Protein AF-A0A0B5HLT2-F1 (afdb_monomer_lite)

Radius of gyration: 14.0 Å; chains: 1; bounding box: 45×20×33 Å

pLDDT: mean 86.7, std 12.63, range [45.28, 96.38]

Structure (mmCIF, N/CA/C/O backbone):
data_AF-A0A0B5HLT2-F1
#
_entry.id   AF-A0A0B5HLT2-F1
#
loop_
_atom_site.group_PDB
_atom_site.id
_atom_site.type_symbol
_atom_site.label_atom_id
_atom_site.label_alt_id
_atom_site.label_comp_id
_atom_site.label_asym_id
_atom_site.label_entity_id
_atom_site.label_seq_id
_atom_site.pdbx_PDB_ins_code
_atom_site.Cartn_x
_atom_site.Cartn_y
_atom_site.Cartn_z
_atom_site.occupancy
_atom_site.B_iso_or_equiv
_atom_site.auth_seq_id
_atom_site.auth_comp_id
_atom_site.auth_asym_id
_atom_site.auth_atom_id
_atom_site.pdbx_PDB_model_num
ATOM 1 N N . MET A 1 1 ? 25.965 -0.865 -25.274 1.00 45.28 1 MET A N 1
ATOM 2 C CA . MET A 1 1 ? 25.504 -1.309 -23.938 1.00 45.28 1 MET A CA 1
ATOM 3 C C . MET A 1 1 ? 24.000 -1.543 -23.999 1.00 45.28 1 MET A C 1
ATOM 5 O O . MET A 1 1 ? 23.263 -0.586 -24.205 1.00 45.28 1 MET A O 1
ATOM 9 N N . LYS A 1 2 ? 23.533 -2.798 -23.920 1.00 48.88 2 LYS A N 1
ATOM 10 C CA . LYS A 1 2 ? 22.093 -3.095 -23.862 1.00 48.88 2 LYS A CA 1
ATOM 11 C C . LYS A 1 2 ? 21.584 -2.618 -22.500 1.00 48.88 2 LYS A C 1
ATOM 13 O O . LYS A 1 2 ? 21.907 -3.225 -21.487 1.00 48.88 2 LYS A O 1
ATOM 18 N N . LYS A 1 3 ? 20.850 -1.502 -22.462 1.00 53.06 3 LYS A N 1
ATOM 19 C CA . LYS A 1 3 ? 20.106 -1.093 -21.265 1.00 53.06 3 LYS A CA 1
ATOM 20 C C . LYS A 1 3 ? 19.062 -2.180 -21.025 1.00 53.06 3 LYS A C 1
ATOM 22 O O . LYS A 1 3 ? 18.080 -2.242 -21.759 1.00 53.06 3 LYS A O 1
ATOM 27 N N . HIS A 1 4 ? 19.304 -3.081 -20.074 1.00 57.47 4 HIS A N 1
ATOM 28 C CA . HIS A 1 4 ? 18.249 -3.973 -19.613 1.00 57.47 4 HIS A CA 1
ATOM 29 C C . HIS A 1 4 ? 17.098 -3.080 -19.140 1.00 57.47 4 HIS A C 1
ATOM 31 O O . HIS A 1 4 ? 17.350 -2.175 -18.338 1.00 57.47 4 HIS A O 1
ATOM 37 N N . PRO A 1 5 ? 15.875 -3.241 -19.670 1.00 58.91 5 PRO A N 1
ATOM 38 C CA . PRO A 1 5 ? 14.750 -2.469 -19.179 1.00 58.91 5 PRO A CA 1
ATOM 39 C C . PRO A 1 5 ? 14.633 -2.762 -17.687 1.00 58.91 5 PRO A C 1
ATOM 41 O O . PRO A 1 5 ? 14.485 -3.917 -17.285 1.00 58.91 5 PRO A O 1
ATOM 44 N N . VAL A 1 6 ? 14.773 -1.723 -16.863 1.00 64.12 6 VAL A N 1
ATOM 45 C CA . VAL A 1 6 ? 14.487 -1.816 -15.434 1.00 64.12 6 VAL A CA 1
ATOM 46 C C . VAL A 1 6 ? 13.021 -2.222 -15.359 1.00 64.12 6 VAL A C 1
ATOM 48 O O . VAL A 1 6 ? 12.146 -1.445 -15.748 1.00 64.12 6 VAL A O 1
ATOM 51 N N . LYS A 1 7 ? 12.760 -3.486 -15.010 1.00 71.75 7 LYS A N 1
ATOM 52 C CA . LYS A 1 7 ? 11.401 -4.025 -14.985 1.00 71.75 7 LYS A CA 1
ATOM 53 C C . LYS A 1 7 ? 10.601 -3.182 -13.997 1.00 71.75 7 LYS A C 1
ATOM 55 O O . LYS A 1 7 ? 10.959 -3.099 -12.824 1.00 71.75 7 LYS A O 1
ATOM 60 N N . LYS A 1 8 ? 9.574 -2.495 -14.495 1.00 80.00 8 LYS A N 1
ATOM 61 C CA . LYS A 1 8 ? 8.765 -1.585 -13.685 1.00 80.00 8 LYS A CA 1
ATOM 62 C C . LYS A 1 8 ? 7.812 -2.416 -12.840 1.00 80.00 8 LYS A C 1
ATOM 64 O O . LYS A 1 8 ? 7.035 -3.197 -13.384 1.00 80.00 8 LYS A O 1
ATOM 69 N N . TRP A 1 9 ? 7.887 -2.250 -11.526 1.00 89.12 9 TRP A N 1
ATOM 70 C CA . TRP A 1 9 ? 6.848 -2.735 -10.631 1.00 89.12 9 TRP A CA 1
ATO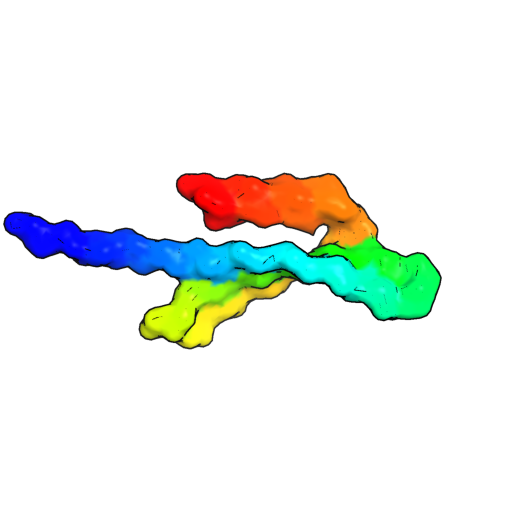M 71 C C . TRP A 1 9 ? 5.553 -1.979 -10.933 1.00 89.12 9 TRP A C 1
ATOM 73 O O . TRP A 1 9 ? 5.538 -0.750 -10.971 1.00 89.12 9 TRP A O 1
ATOM 83 N N . GLU A 1 10 ? 4.466 -2.706 -11.154 1.00 91.19 10 GLU A N 1
ATOM 84 C CA . GLU A 1 10 ? 3.129 -2.123 -11.188 1.00 91.19 10 GLU A CA 1
ATOM 85 C C . GLU A 1 10 ? 2.588 -2.100 -9.764 1.00 91.19 10 GLU A C 1
ATOM 87 O O . GLU A 1 10 ? 2.488 -3.153 -9.135 1.00 91.19 10 GLU A O 1
ATOM 92 N N . VAL A 1 11 ? 2.226 -0.925 -9.256 1.00 93.69 11 VAL A N 1
ATOM 93 C CA . VAL A 1 11 ? 1.714 -0.762 -7.892 1.00 93.69 11 VAL A CA 1
ATOM 94 C C . VAL A 1 11 ? 0.252 -0.332 -7.935 1.00 93.69 11 VAL A C 1
ATOM 96 O O . VAL A 1 11 ? -0.134 0.532 -8.716 1.00 93.69 11 VAL A O 1
ATOM 99 N N . SER A 1 12 ? -0.575 -0.925 -7.080 1.00 94.12 12 SER A N 1
ATOM 100 C CA . SER A 1 12 ? -2.007 -0.647 -6.971 1.00 94.12 12 SER A CA 1
ATOM 101 C C . SER A 1 12 ? -2.439 -0.562 -5.509 1.00 94.12 12 SER A C 1
ATOM 103 O O . SER A 1 12 ? -1.875 -1.229 -4.641 1.00 94.12 12 SER A O 1
ATOM 105 N N . ILE A 1 13 ? -3.449 0.260 -5.233 1.00 94.56 13 ILE A N 1
ATOM 106 C CA . ILE A 1 13 ? -4.104 0.367 -3.928 1.00 94.56 13 ILE A CA 1
ATOM 107 C C . ILE A 1 13 ? -5.614 0.213 -4.121 1.00 94.56 13 ILE A C 1
ATOM 109 O O . ILE A 1 13 ? -6.194 0.806 -5.027 1.00 94.56 13 ILE A O 1
ATOM 113 N N . SER A 1 14 ? -6.254 -0.602 -3.288 1.00 94.25 14 SER A N 1
ATOM 114 C CA . SER A 1 14 ? -7.692 -0.874 -3.333 1.00 94.25 14 SER A CA 1
ATOM 115 C C . SER A 1 14 ? -8.29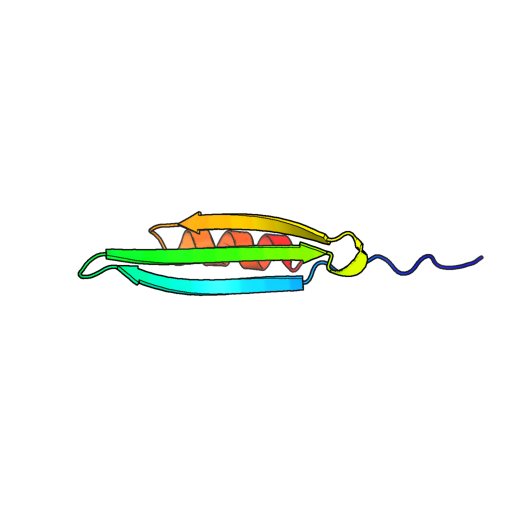4 -0.787 -1.938 1.00 94.25 14 SER A C 1
ATOM 117 O O . SER A 1 14 ? -7.697 -1.241 -0.962 1.00 94.25 14 SER A O 1
ATOM 119 N N . GLU A 1 15 ? -9.492 -0.227 -1.840 1.00 93.44 15 GLU A N 1
ATOM 120 C CA . GLU A 1 15 ? -10.259 -0.173 -0.597 1.00 93.44 15 GLU A CA 1
ATOM 121 C C . GLU A 1 15 ? -11.120 -1.439 -0.494 1.00 93.44 15 GLU A C 1
ATOM 123 O O . GLU A 1 15 ? -11.832 -1.796 -1.428 1.00 93.44 15 GLU A O 1
ATOM 128 N N . LEU A 1 16 ? -11.016 -2.143 0.630 1.00 90.56 16 LEU A N 1
ATOM 129 C CA . LEU A 1 16 ? -11.801 -3.324 0.963 1.00 90.56 16 LEU A CA 1
ATOM 130 C C . LEU A 1 16 ? -12.781 -2.932 2.071 1.00 90.56 16 LEU A C 1
ATOM 132 O O . LEU A 1 16 ? -12.362 -2.568 3.170 1.00 90.56 16 LEU A O 1
ATOM 136 N N . GLN A 1 17 ? -14.075 -2.985 1.778 1.00 84.81 17 GLN A N 1
ATOM 137 C CA . GLN A 1 17 ? -15.140 -2.770 2.755 1.00 84.81 17 GLN A CA 1
ATOM 138 C C . GLN A 1 17 ? -15.641 -4.149 3.214 1.00 84.81 17 GLN A C 1
ATOM 140 O O . GLN A 1 17 ? -16.316 -4.834 2.450 1.00 84.81 17 GLN 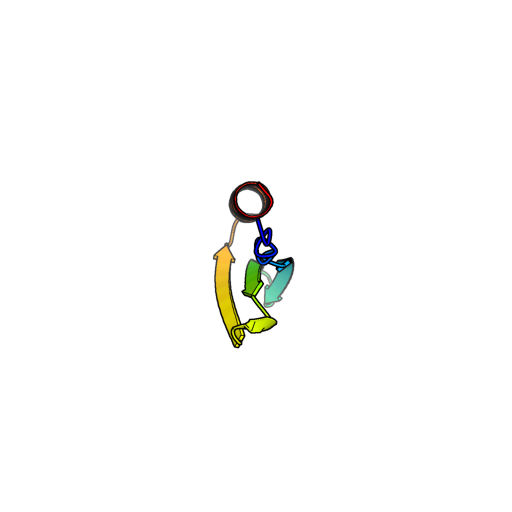A O 1
ATOM 145 N N . GLU A 1 18 ? -15.305 -4.570 4.437 1.00 76.69 18 GLU A N 1
ATOM 146 C CA . GLU A 1 18 ? -15.866 -5.778 5.067 1.00 76.69 18 GLU A CA 1
ATOM 147 C C . GLU A 1 18 ? -16.827 -5.339 6.179 1.00 76.69 18 GLU A C 1
ATOM 149 O O . GLU A 1 18 ? -16.453 -5.185 7.342 1.00 76.69 18 GLU A O 1
ATOM 154 N N . GLY A 1 19 ? -18.081 -5.073 5.806 1.00 81.94 19 GLY A N 1
ATOM 155 C CA . GLY A 1 19 ? -19.094 -4.572 6.735 1.00 81.94 19 GLY A CA 1
ATOM 156 C C . GLY A 1 19 ? -18.759 -3.170 7.261 1.00 81.94 19 GLY A C 1
ATOM 157 O O . GLY A 1 19 ? -18.685 -2.212 6.487 1.00 81.94 19 GLY A O 1
ATOM 158 N N . ILE A 1 20 ? -18.577 -3.054 8.581 1.00 76.31 20 ILE A N 1
ATOM 159 C CA . ILE A 1 20 ? -18.272 -1.789 9.278 1.00 76.31 20 ILE A CA 1
ATOM 160 C C . ILE A 1 20 ? -16.773 -1.442 9.174 1.00 76.31 20 ILE A C 1
ATOM 162 O O . ILE A 1 20 ? -16.403 -0.268 9.213 1.00 76.31 20 ILE A O 1
ATOM 166 N N . ASP A 1 21 ? -15.905 -2.440 8.993 1.00 82.62 21 ASP A N 1
ATOM 167 C CA . ASP A 1 21 ? -14.457 -2.253 8.944 1.00 82.62 21 ASP A CA 1
ATOM 168 C C . ASP A 1 21 ? -13.968 -1.930 7.527 1.00 82.62 21 ASP A C 1
ATOM 170 O O . ASP A 1 21 ? -14.223 -2.648 6.554 1.00 82.62 21 ASP A O 1
ATOM 174 N N . LYS A 1 22 ? -13.183 -0.852 7.423 1.00 89.31 22 LYS A N 1
ATOM 175 C CA . LYS A 1 22 ? -12.521 -0.442 6.184 1.00 89.31 22 LYS A CA 1
ATOM 176 C C . LYS A 1 22 ? -11.057 -0.866 6.202 1.00 89.31 22 LYS A C 1
ATOM 178 O O . LYS A 1 22 ? -10.294 -0.498 7.094 1.00 89.31 22 LYS A O 1
ATOM 183 N N . ARG A 1 23 ? -10.651 -1.633 5.195 1.00 93.44 23 ARG A N 1
ATOM 184 C CA . ARG A 1 23 ? -9.270 -2.072 4.978 1.00 93.44 23 ARG A CA 1
ATOM 185 C C . ARG A 1 23 ? -8.751 -1.533 3.650 1.00 93.44 23 ARG A C 1
ATOM 187 O O . ARG A 1 23 ? -9.506 -1.194 2.747 1.00 93.44 23 ARG A O 1
ATOM 194 N N . PHE A 1 24 ? -7.438 -1.457 3.523 1.00 94.75 24 PHE A N 1
ATOM 195 C CA . PHE A 1 24 ? -6.739 -0.941 2.354 1.00 94.75 24 PHE A CA 1
ATOM 196 C C . PHE A 1 24 ? -5.712 -1.975 1.921 1.00 94.75 24 PHE A C 1
ATOM 198 O O . PHE A 1 24 ? -4.803 -2.303 2.682 1.00 94.75 24 PHE A O 1
ATOM 205 N N . LYS A 1 25 ? -5.864 -2.505 0.713 1.00 95.88 25 LYS A N 1
ATOM 206 C CA . LYS A 1 25 ? -4.965 -3.489 0.118 1.00 95.88 25 LYS A CA 1
ATOM 207 C C . LYS A 1 25 ? -4.027 -2.786 -0.852 1.00 95.88 25 LYS A C 1
ATOM 209 O O . LYS A 1 25 ? -4.490 -2.199 -1.822 1.00 95.88 25 LYS A O 1
ATOM 214 N N . VAL A 1 26 ? -2.727 -2.867 -0.613 1.00 96.38 26 VAL A N 1
ATOM 215 C CA . VAL A 1 26 ? -1.678 -2.363 -1.505 1.00 96.38 26 VAL A CA 1
ATOM 216 C C . VAL A 1 26 ? -0.989 -3.560 -2.138 1.00 96.38 26 VAL A C 1
ATOM 218 O O . VAL A 1 26 ? -0.570 -4.469 -1.427 1.00 96.38 26 VAL A O 1
ATOM 221 N N . THR A 1 27 ? -0.904 -3.591 -3.463 1.00 95.69 27 THR A N 1
ATOM 222 C CA . THR A 1 27 ? -0.321 -4.706 -4.217 1.00 95.69 27 THR A CA 1
ATOM 223 C C . THR A 1 27 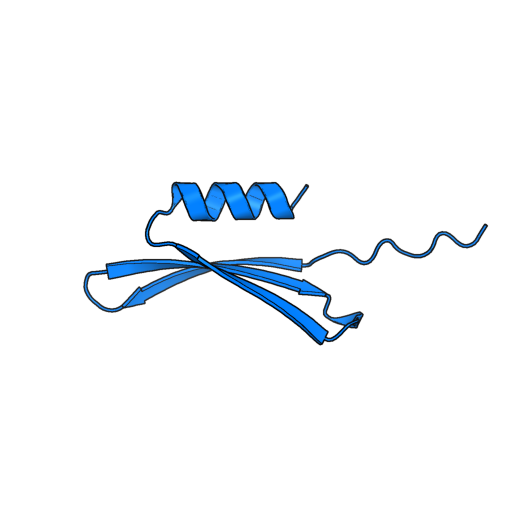? 0.698 -4.175 -5.210 1.00 95.69 27 THR A C 1
ATOM 225 O O . THR A 1 27 ? 0.346 -3.315 -6.016 1.00 95.69 27 THR A O 1
ATOM 228 N N . ARG A 1 28 ? 1.925 -4.703 -5.194 1.00 94.75 28 ARG A N 1
ATOM 229 C CA . ARG A 1 28 ? 2.903 -4.503 -6.270 1.00 94.75 28 ARG A CA 1
ATOM 230 C C . ARG A 1 28 ? 3.136 -5.804 -7.017 1.00 94.75 28 ARG A C 1
ATOM 232 O O . ARG A 1 28 ? 3.239 -6.856 -6.391 1.00 94.75 28 ARG A O 1
ATOM 239 N N . ARG A 1 29 ? 3.222 -5.751 -8.341 1.00 93.31 29 ARG A N 1
ATOM 240 C CA . ARG A 1 29 ? 3.468 -6.928 -9.177 1.00 93.31 29 ARG A CA 1
ATOM 241 C C . ARG A 1 29 ? 4.523 -6.663 -10.240 1.00 93.31 29 ARG A C 1
ATOM 243 O O . ARG A 1 29 ? 4.625 -5.562 -10.774 1.00 93.31 29 ARG A O 1
ATOM 250 N N . LEU A 1 30 ? 5.279 -7.706 -10.550 1.00 91.44 30 LEU A N 1
ATOM 251 C CA . LEU A 1 30 ? 6.112 -7.815 -11.737 1.00 91.44 30 LEU A CA 1
ATOM 252 C C . LEU A 1 30 ? 5.453 -8.849 -12.653 1.00 91.44 30 LEU A C 1
ATOM 254 O O . LEU A 1 30 ? 5.686 -10.047 -12.462 1.00 91.44 30 LEU A O 1
ATOM 258 N N . PRO A 1 31 ? 4.632 -8.421 -13.629 1.00 83.38 31 PRO A N 1
ATOM 259 C CA . PRO A 1 31 ? 3.885 -9.342 -14.489 1.00 83.38 31 PRO A CA 1
ATOM 260 C C . PRO A 1 31 ? 4.829 -10.272 -15.259 1.00 83.38 31 PRO A C 1
ATOM 262 O O . PRO A 1 31 ? 4.577 -11.464 -15.375 1.00 83.38 31 PRO A O 1
ATOM 265 N N . ASP A 1 32 ? 5.981 -9.744 -15.669 1.00 85.12 32 ASP A N 1
ATOM 266 C CA . ASP A 1 32 ? 7.019 -10.456 -16.414 1.00 85.12 32 ASP A CA 1
ATOM 267 C C . ASP A 1 32 ? 7.670 -11.609 -15.623 1.00 85.12 32 ASP A C 1
ATOM 269 O O . ASP A 1 32 ? 8.222 -12.533 -16.209 1.00 85.12 32 ASP A O 1
ATOM 273 N N . MET A 1 33 ? 7.617 -11.567 -14.286 1.00 84.94 33 MET A N 1
ATOM 274 C CA . MET A 1 33 ? 8.136 -12.631 -13.414 1.00 84.94 33 MET A CA 1
ATOM 275 C C . MET A 1 33 ? 7.030 -13.410 -12.694 1.00 84.94 33 MET A C 1
ATOM 277 O O . MET A 1 33 ? 7.338 -14.286 -11.895 1.00 84.94 33 MET A O 1
ATOM 281 N N . SER A 1 34 ? 5.752 -13.091 -12.938 1.00 86.00 34 SER A N 1
ATOM 282 C CA . SER A 1 34 ? 4.619 -13.631 -12.167 1.00 86.00 34 SER A CA 1
ATOM 283 C C . SER A 1 34 ? 4.786 -13.484 -10.642 1.00 86.00 34 SER A C 1
ATOM 285 O O . SER A 1 34 ? 4.301 -14.307 -9.870 1.00 86.00 34 SER A O 1
ATOM 287 N N . VAL A 1 35 ? 5.473 -12.425 -10.195 1.00 88.94 35 VAL A N 1
ATOM 288 C CA . VAL A 1 35 ? 5.684 -12.119 -8.771 1.00 88.94 35 VAL A CA 1
ATOM 289 C C . VAL A 1 35 ? 4.717 -11.021 -8.349 1.00 88.94 35 VAL A C 1
ATOM 291 O O . VAL A 1 35 ? 4.626 -9.987 -9.011 1.00 88.94 35 VAL A O 1
ATOM 294 N N . ALA A 1 36 ? 4.028 -11.216 -7.226 1.00 93.62 36 ALA A N 1
ATOM 295 C CA . ALA A 1 36 ? 3.182 -10.201 -6.613 1.00 93.62 36 ALA A CA 1
ATOM 296 C C . ALA A 1 36 ? 3.379 -10.168 -5.094 1.00 93.62 36 ALA A C 1
ATOM 298 O O . ALA A 1 36 ? 3.448 -11.206 -4.442 1.00 93.62 36 ALA A O 1
ATOM 299 N N . GLU A 1 37 ? 3.426 -8.965 -4.532 1.00 94.44 37 GLU A N 1
ATOM 300 C CA . GLU A 1 37 ? 3.478 -8.723 -3.095 1.00 94.44 37 GLU A CA 1
ATOM 301 C C . GLU A 1 37 ? 2.261 -7.893 -2.687 1.00 94.44 37 GLU A C 1
ATOM 303 O O . GLU A 1 37 ? 1.967 -6.864 -3.297 1.00 94.44 37 GLU A O 1
ATOM 308 N N . THR A 1 38 ? 1.539 -8.350 -1.663 1.00 95.38 38 THR A N 1
ATOM 309 C CA . THR A 1 38 ? 0.304 -7.719 -1.181 1.00 95.38 38 THR A CA 1
ATOM 310 C C . THR A 1 38 ? 0.415 -7.408 0.306 1.00 95.38 38 THR A C 1
ATOM 312 O O . THR A 1 38 ? 0.787 -8.273 1.096 1.00 95.38 38 THR A O 1
ATOM 315 N N . ARG A 1 39 ? 0.034 -6.193 0.713 1.00 95.56 39 ARG A N 1
ATOM 316 C CA . ARG A 1 39 ? -0.083 -5.787 2.122 1.00 95.56 39 ARG A CA 1
ATOM 317 C C . ARG A 1 39 ? -1.449 -5.175 2.398 1.00 95.56 39 ARG A C 1
ATOM 319 O O . ARG A 1 39 ? -1.970 -4.414 1.588 1.00 95.56 39 ARG A O 1
ATOM 326 N N . ILE A 1 40 ? -2.028 -5.503 3.551 1.00 94.44 40 ILE A N 1
ATOM 327 C CA . ILE A 1 40 ? -3.344 -5.012 3.976 1.00 94.44 40 ILE A CA 1
ATOM 328 C C . ILE A 1 40 ? -3.181 -4.148 5.224 1.00 94.44 40 ILE A C 1
ATOM 330 O O . ILE A 1 40 ? -2.490 -4.520 6.171 1.00 94.44 40 ILE A O 1
ATOM 334 N N . PHE A 1 41 ? -3.851 -3.002 5.232 1.00 93.81 41 PHE A N 1
ATOM 335 C CA . PHE A 1 41 ? -3.836 -2.030 6.316 1.00 93.81 41 PHE A CA 1
ATOM 336 C C . PHE A 1 41 ? -5.258 -1.721 6.768 1.00 93.81 41 PHE A C 1
ATOM 338 O O . PHE A 1 41 ? -6.178 -1.696 5.959 1.00 93.81 41 PHE A O 1
ATOM 345 N N . ARG A 1 42 ? -5.441 -1.433 8.058 1.00 92.44 42 ARG A N 1
ATOM 346 C CA . ARG A 1 42 ? -6.692 -0.848 8.580 1.00 92.44 42 ARG A CA 1
ATOM 347 C C . ARG A 1 42 ? -6.718 0.678 8.447 1.00 92.44 42 ARG A C 1
ATOM 349 O O . ARG A 1 42 ? -7.775 1.287 8.460 1.00 92.44 42 ARG A O 1
ATOM 356 N N . ASP A 1 43 ? -5.546 1.294 8.300 1.00 92.94 43 ASP A N 1
ATOM 357 C CA . ASP A 1 43 ? -5.386 2.744 8.236 1.00 92.94 43 ASP A CA 1
ATOM 358 C C . ASP A 1 43 ? -5.006 3.208 6.821 1.00 92.94 43 ASP A C 1
ATOM 360 O O . ASP A 1 43 ? -4.064 2.689 6.210 1.00 92.94 43 ASP A O 1
ATOM 364 N N . LYS A 1 44 ? -5.725 4.220 6.315 1.00 92.50 44 LYS A N 1
ATOM 365 C CA . LYS A 1 44 ? -5.524 4.773 4.967 1.00 92.50 44 LYS A CA 1
ATOM 366 C C . LYS A 1 44 ? -4.158 5.433 4.804 1.00 92.50 44 LYS A C 1
ATOM 368 O O . LYS A 1 44 ? -3.554 5.307 3.740 1.00 92.50 44 LYS A O 1
ATOM 373 N N . LYS A 1 45 ? -3.669 6.147 5.826 1.00 94.75 45 LYS A N 1
ATOM 374 C CA . LYS A 1 45 ? -2.388 6.866 5.747 1.00 94.75 45 LYS A CA 1
ATOM 375 C C . LYS A 1 45 ? -1.236 5.879 5.629 1.00 94.75 45 LYS A C 1
ATOM 377 O O . LYS A 1 45 ? -0.369 6.080 4.787 1.00 94.75 45 LYS A O 1
ATOM 382 N N . LYS A 1 46 ? -1.260 4.786 6.400 1.00 95.06 46 LYS A N 1
ATOM 383 C CA . LYS A 1 46 ? -0.246 3.720 6.298 1.00 95.06 46 LYS A CA 1
ATOM 384 C C . LYS A 1 46 ? -0.242 3.051 4.923 1.00 95.06 46 LYS A C 1
ATOM 386 O O . LYS A 1 46 ? 0.825 2.856 4.351 1.00 95.06 46 LYS A O 1
ATOM 391 N N . ALA A 1 47 ? -1.421 2.751 4.376 1.00 94.94 47 ALA A N 1
ATOM 392 C CA . ALA A 1 47 ? -1.530 2.189 3.031 1.00 94.94 47 ALA A CA 1
ATOM 393 C C . ALA A 1 47 ? -0.983 3.143 1.962 1.00 94.94 47 ALA A C 1
ATOM 395 O O . ALA A 1 47 ? -0.257 2.722 1.064 1.00 94.94 47 ALA A O 1
ATOM 396 N N . ARG A 1 48 ? -1.298 4.437 2.081 1.00 94.75 48 ARG A N 1
ATOM 397 C CA . ARG A 1 48 ? -0.816 5.458 1.152 1.00 94.75 48 ARG A CA 1
ATOM 398 C C . ARG A 1 48 ? 0.700 5.643 1.233 1.00 94.75 48 ARG A C 1
ATOM 400 O O . ARG A 1 48 ? 1.344 5.657 0.197 1.00 94.75 48 ARG A O 1
ATOM 407 N N . ALA A 1 49 ? 1.266 5.683 2.439 1.00 96.12 49 ALA A N 1
ATOM 408 C CA . ALA A 1 49 ? 2.709 5.794 2.636 1.00 96.12 49 ALA A CA 1
ATOM 409 C C . ALA A 1 49 ? 3.480 4.648 1.962 1.00 96.12 49 ALA A C 1
ATOM 411 O O . ALA A 1 49 ? 4.457 4.903 1.267 1.00 96.12 49 ALA A O 1
ATOM 412 N N . LEU A 1 50 ? 3.010 3.401 2.106 1.00 95.56 50 LEU A N 1
ATOM 413 C CA . LEU A 1 50 ? 3.621 2.259 1.419 1.00 95.56 50 LEU A CA 1
ATOM 414 C C . LEU A 1 50 ? 3.464 2.353 -0.107 1.00 95.56 50 LEU A C 1
ATOM 416 O O . LEU A 1 50 ? 4.384 2.032 -0.849 1.00 95.56 50 LEU A O 1
ATOM 420 N N . PHE A 1 51 ? 2.294 2.779 -0.581 1.00 94.50 51 PHE A N 1
ATOM 421 C CA . PHE A 1 51 ? 2.046 2.949 -2.010 1.00 94.50 51 PHE A CA 1
ATOM 422 C C . PHE A 1 51 ? 3.006 3.973 -2.638 1.00 94.50 51 PHE A C 1
ATOM 424 O O . PHE A 1 51 ? 3.609 3.685 -3.667 1.00 94.50 51 PHE A O 1
ATOM 431 N N . ASP A 1 52 ? 3.184 5.132 -1.997 1.00 94.25 52 ASP A N 1
ATOM 432 C CA . ASP A 1 52 ? 4.123 6.167 -2.444 1.00 94.25 52 ASP A CA 1
ATOM 433 C C . AS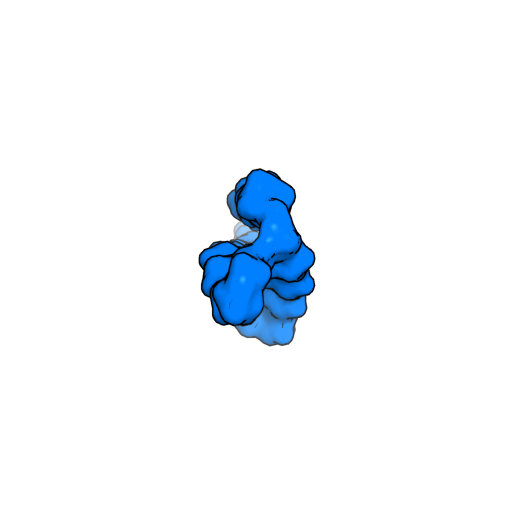P A 1 52 ? 5.594 5.708 -2.316 1.00 94.25 52 ASP A C 1
ATOM 435 O O . ASP A 1 52 ? 6.411 6.046 -3.169 1.00 94.25 52 ASP A O 1
ATOM 439 N N . GLU A 1 53 ? 5.938 4.895 -1.306 1.00 94.44 53 GLU A N 1
ATOM 440 C CA . GLU A 1 53 ? 7.263 4.259 -1.184 1.00 94.44 53 GLU A CA 1
ATOM 441 C C . GLU A 1 53 ? 7.556 3.321 -2.363 1.00 94.44 53 GLU A C 1
ATOM 443 O O . GLU A 1 53 ? 8.651 3.349 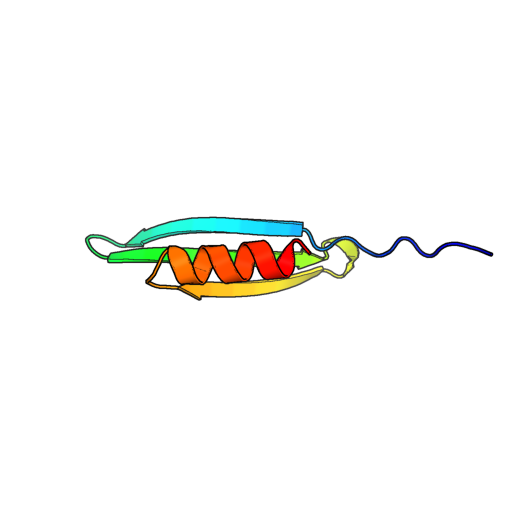-2.915 1.00 94.44 53 GLU A O 1
ATOM 448 N N . TRP A 1 54 ? 6.580 2.510 -2.775 1.00 92.25 54 TRP A N 1
ATOM 449 C CA . TRP A 1 54 ? 6.740 1.544 -3.867 1.00 92.25 54 TRP A CA 1
ATOM 450 C C . TRP A 1 54 ? 6.688 2.158 -5.268 1.00 92.25 54 TRP A C 1
ATOM 452 O O . TRP A 1 54 ? 7.113 1.509 -6.223 1.00 92.25 54 TRP A O 1
ATOM 462 N N . LEU A 1 55 ? 6.151 3.371 -5.407 1.00 86.81 55 LEU A N 1
ATOM 463 C CA . LEU A 1 55 ? 6.153 4.119 -6.668 1.00 86.81 55 LEU A CA 1
ATOM 464 C C . LEU A 1 55 ? 7.492 4.806 -6.975 1.00 86.81 55 LEU A C 1
ATOM 466 O O . LEU A 1 55 ? 7.676 5.266 -8.104 1.00 86.81 55 LEU A O 1
ATOM 470 N N . LYS A 1 56 ? 8.370 4.931 -5.978 1.00 80.75 56 LYS A N 1
ATOM 471 C CA . LYS A 1 56 ? 9.645 5.648 -6.059 1.00 80.75 56 LYS A CA 1
ATOM 472 C C . LYS A 1 56 ? 10.734 4.814 -6.731 1.00 80.75 56 LYS A C 1
ATOM 474 O O . LYS A 1 56 ? 11.520 5.423 -7.489 1.00 80.75 56 LYS A O 1
#

Sequence (56 aa):
MKKHPVKKWEVSISELQEGIDKRFKVTRRLPDMSVAETRIFRDKKKARALFDEWLK

Secondary structure (DSSP, 8-state):
------PPPEEEEEEEEETTEEEEEEEEEEGGGTEEEEEEESSHHHHHHHHHHHT-

Foldseek 3Di:
DPPDPPQQWDKDKDWDDDDPQIKIKIKTDRVVVRDMDIDIGSDPVVNVVVRVVSND